Protein AF-A0AAD0U0Y4-F1 (afdb_monomer_lite)

Secondary structure (DSSP, 8-state):
--SHHHHHHHHTSSS-SSTT--GGG-SSHHHHHHHHHHHH---GGGTTS-TTTHHHHHHHHHHHHHH-S---HHHHHHTTT-SSSS-HHHHHHHHHHHHHHHHHHHHHHHHHHHH---EEEEEE--SS---HHHHHS--EEE-TTTPPPSS-TT---TT----EEEEEE-TTTS---

Organism: NCBI:txid176102

Foldseek 3Di:
DPCVVVVVVQVPDPDRPDPPADCVPPDPPLNVQLLCLLVPDDDLLLVQFDPVCSVLLSVQLNCCVRHNQDDDPVSQVVCCPRRHLEHSSLSSVQSSQQSNVVSQLVVQVCCCVVVVFQKWKFWDDDDDDFDPVLVPDDGGTGHSVGDDRPVDNPGNPNSGRPTDIDMDTPVVPPPDD

Structure (mmCIF, N/CA/C/O backbone):
data_AF-A0AAD0U0Y4-F1
#
_entry.id   AF-A0AAD0U0Y4-F1
#
loop_
_atom_site.group_PDB
_atom_site.id
_atom_site.type_symbol
_atom_site.label_atom_id
_atom_site.label_alt_id
_atom_site.label_comp_id
_atom_site.label_asym_id
_atom_site.label_entity_id
_atom_site.label_seq_id
_atom_site.pdbx_PDB_ins_code
_atom_site.Cartn_x
_atom_site.Cartn_y
_atom_site.Cartn_z
_atom_site.occupancy
_atom_site.B_iso_or_equiv
_atom_site.auth_seq_id
_atom_site.auth_comp_id
_atom_site.auth_asym_id
_atom_site.auth_atom_id
_atom_site.pdbx_PDB_model_num
ATOM 1 N N . MET A 1 1 ? 16.697 16.319 10.346 1.00 37.41 1 MET A N 1
ATOM 2 C CA . MET A 1 1 ? 17.474 17.231 9.471 1.00 37.41 1 MET A CA 1
ATOM 3 C C . MET A 1 1 ? 17.660 16.640 8.059 1.00 37.41 1 MET A C 1
ATOM 5 O O . MET A 1 1 ? 18.767 16.617 7.547 1.00 37.41 1 MET A O 1
ATOM 9 N N . CYS A 1 2 ? 16.591 16.180 7.390 1.00 45.91 2 CYS A N 1
ATOM 10 C CA . CYS A 1 2 ? 16.694 15.557 6.052 1.00 45.91 2 CYS A CA 1
ATOM 11 C C . CYS A 1 2 ? 15.994 16.346 4.926 1.00 45.91 2 CYS A C 1
ATOM 13 O O . CYS A 1 2 ? 16.050 15.933 3.775 1.00 45.91 2 CYS A O 1
ATOM 15 N N . PHE A 1 3 ? 15.370 17.493 5.227 1.00 46.34 3 PHE A N 1
ATOM 16 C CA . PHE A 1 3 ? 14.538 18.244 4.268 1.00 46.34 3 PHE A CA 1
ATOM 17 C C . PHE A 1 3 ? 15.162 19.550 3.752 1.00 46.34 3 PHE A C 1
ATOM 19 O O . PHE A 1 3 ? 14.683 20.134 2.782 1.00 46.34 3 PHE A O 1
ATOM 26 N N . GLU A 1 4 ? 16.250 20.017 4.360 1.00 50.88 4 GLU A N 1
ATOM 27 C CA . GLU A 1 4 ? 16.886 21.287 3.992 1.00 50.88 4 GLU A CA 1
ATOM 28 C C . GLU A 1 4 ? 17.565 21.278 2.606 1.00 50.88 4 GLU A C 1
ATOM 30 O O . GLU A 1 4 ? 17.420 22.263 1.872 1.00 50.88 4 GLU A O 1
ATOM 35 N N . PRO A 1 5 ? 18.213 20.175 2.170 1.00 58.41 5 PRO A N 1
ATOM 36 C CA . PRO A 1 5 ? 18.753 20.076 0.813 1.00 58.41 5 PRO A CA 1
ATOM 37 C C . PRO A 1 5 ? 17.655 20.090 -0.258 1.00 58.41 5 PRO A C 1
ATOM 39 O O . PRO A 1 5 ? 17.803 20.745 -1.288 1.00 58.41 5 PRO A O 1
ATOM 42 N N . VAL A 1 6 ? 16.526 19.425 0.013 1.00 58.88 6 VAL A N 1
ATOM 43 C CA . VAL A 1 6 ? 15.374 19.355 -0.902 1.00 58.88 6 VAL A CA 1
ATOM 44 C C . VAL A 1 6 ? 14.753 20.737 -1.082 1.00 58.88 6 VAL A C 1
ATOM 46 O O . VAL A 1 6 ? 14.529 21.170 -2.210 1.00 58.88 6 VAL A O 1
ATOM 49 N N . ARG A 1 7 ? 14.568 21.478 0.016 1.00 57.28 7 ARG A N 1
ATOM 50 C CA . ARG A 1 7 ? 14.019 22.838 -0.015 1.00 57.28 7 ARG A CA 1
ATOM 51 C C . ARG A 1 7 ? 14.911 23.809 -0.791 1.00 57.28 7 ARG A C 1
ATOM 53 O O . ARG A 1 7 ? 14.406 24.580 -1.601 1.00 57.28 7 ARG A O 1
ATOM 60 N N . LYS A 1 8 ? 16.235 23.764 -0.585 1.00 69.31 8 LYS A N 1
ATOM 61 C CA . LYS A 1 8 ? 17.185 24.597 -1.348 1.00 69.31 8 LYS A CA 1
ATOM 62 C C . LYS A 1 8 ? 17.169 24.267 -2.839 1.00 69.31 8 LYS A C 1
ATOM 64 O O . LYS A 1 8 ? 17.171 25.184 -3.653 1.00 69.31 8 LYS A O 1
ATOM 69 N N . TYR A 1 9 ? 17.113 22.984 -3.190 1.00 66.31 9 TYR A N 1
ATOM 70 C CA . TYR A 1 9 ? 17.006 22.550 -4.581 1.00 66.31 9 TYR A CA 1
ATOM 71 C C . TYR A 1 9 ? 15.698 23.031 -5.229 1.00 66.31 9 TYR A C 1
ATOM 73 O O . TYR A 1 9 ? 15.738 23.621 -6.305 1.00 66.31 9 TYR A O 1
ATOM 81 N N . GLN A 1 10 ? 14.555 22.889 -4.552 1.00 60.03 10 GLN A N 1
ATOM 82 C CA . GLN A 1 10 ? 13.254 23.350 -5.058 1.00 60.03 10 GLN A CA 1
ATOM 83 C C . GLN A 1 10 ? 13.200 24.864 -5.296 1.00 60.03 10 GLN A C 1
ATOM 85 O O . GLN A 1 10 ? 12.662 25.298 -6.310 1.00 60.03 10 GLN A O 1
ATOM 90 N N . LEU A 1 11 ? 13.791 25.663 -4.402 1.00 64.19 11 LEU A N 1
ATOM 91 C CA . LEU A 1 11 ? 13.871 27.122 -4.553 1.00 64.19 11 LEU A CA 1
ATOM 92 C C . LEU A 1 11 ? 14.828 27.570 -5.669 1.00 64.19 11 LEU A C 1
ATOM 94 O O . LEU A 1 11 ? 14.753 28.714 -6.105 1.00 64.19 11 LEU A O 1
ATOM 98 N N . SER A 1 12 ? 15.733 26.693 -6.116 1.00 70.19 12 SER A N 1
ATOM 99 C CA . SER A 1 12 ? 16.684 26.986 -7.196 1.00 70.19 12 SER A CA 1
ATOM 100 C C . SER A 1 12 ? 16.129 26.725 -8.600 1.00 70.19 12 SER A C 1
ATOM 102 O O . SER A 1 12 ? 16.772 27.084 -9.587 1.00 70.19 12 SER A O 1
ATOM 104 N N . LEU A 1 13 ? 14.955 26.095 -8.711 1.00 57.28 13 LEU A N 1
ATOM 105 C CA . LEU A 1 13 ? 14.351 25.802 -10.004 1.00 57.28 13 LEU A CA 1
ATOM 106 C C . LEU A 1 13 ? 13.724 27.078 -10.603 1.00 57.28 13 LEU A C 1
ATOM 108 O O . LEU A 1 13 ? 13.005 27.791 -9.904 1.00 57.28 13 LEU A O 1
ATOM 112 N N . PRO A 1 14 ? 13.938 27.363 -11.904 1.00 49.44 14 PRO A N 1
ATOM 113 C CA . PRO A 1 14 ? 13.384 28.546 -12.577 1.00 49.44 14 PRO A CA 1
ATOM 114 C C . PRO A 1 14 ? 11.848 28.541 -12.656 1.00 49.44 14 PRO A C 1
ATOM 116 O O . PRO A 1 14 ? 11.237 29.577 -12.903 1.00 49.44 14 PRO A O 1
ATOM 119 N N . PHE A 1 15 ? 11.228 27.386 -12.407 1.00 49.69 15 PHE A N 1
ATOM 120 C CA . PHE A 1 15 ? 9.801 27.231 -12.160 1.00 49.69 15 PHE A CA 1
ATOM 121 C C . PHE A 1 15 ? 9.620 26.383 -10.896 1.00 49.69 15 PHE A C 1
ATOM 123 O O . PHE A 1 15 ? 10.381 25.426 -10.716 1.00 49.69 15 PHE A O 1
ATOM 130 N N . PRO A 1 16 ? 8.623 26.668 -10.039 1.00 53.12 16 PRO A N 1
ATOM 131 C CA . PRO A 1 16 ? 8.306 25.779 -8.931 1.00 53.12 16 PRO A CA 1
ATOM 132 C C . PRO A 1 16 ? 8.011 24.380 -9.481 1.00 53.12 16 PRO A C 1
ATOM 134 O O . PRO A 1 16 ? 7.290 24.222 -10.468 1.00 53.12 16 PRO A O 1
ATOM 137 N N . SER A 1 17 ? 8.600 23.351 -8.870 1.00 48.59 17 SER A N 1
ATOM 138 C CA . SER 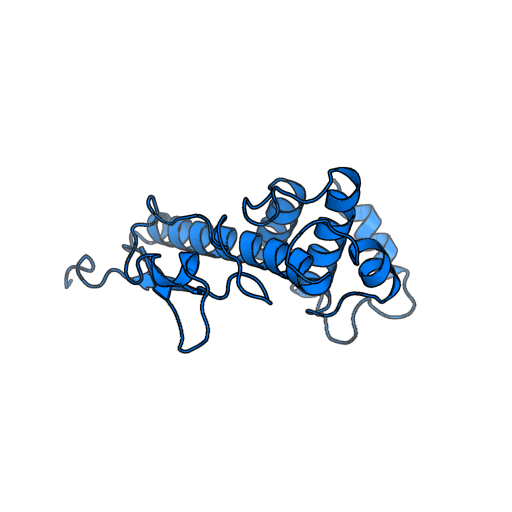A 1 17 ? 8.334 21.965 -9.251 1.00 48.59 17 SER A CA 1
ATOM 139 C C . SER A 1 17 ? 6.832 21.693 -9.154 1.00 48.59 17 SER A C 1
ATOM 141 O O . SER A 1 17 ? 6.274 21.823 -8.081 1.00 48.59 17 SER A O 1
ATOM 143 N N . GLY A 1 18 ? 6.165 21.316 -10.241 1.00 53.19 18 GLY A N 1
ATOM 144 C CA . GLY A 1 18 ? 4.717 21.088 -10.241 1.00 53.19 18 GLY A CA 1
ATOM 145 C C . GLY A 1 18 ? 3.919 22.329 -10.636 1.00 53.19 18 GLY A C 1
ATOM 146 O O . GLY A 1 18 ? 3.477 23.108 -9.795 1.00 53.19 18 GLY A O 1
ATOM 147 N N . LEU A 1 19 ? 3.638 22.453 -11.934 1.00 43.94 19 LEU A N 1
ATOM 148 C CA . LEU A 1 19 ? 2.428 23.143 -12.378 1.00 43.94 19 LEU A CA 1
ATOM 149 C C . LEU A 1 19 ? 1.235 22.486 -11.658 1.00 43.94 19 LEU A C 1
ATOM 151 O O . LEU A 1 19 ? 0.876 21.355 -11.976 1.00 43.94 19 LEU A O 1
ATOM 155 N N . GLY A 1 20 ? 0.672 23.172 -10.659 1.00 50.19 20 GLY A N 1
ATOM 156 C CA . GLY A 1 20 ? -0.510 22.723 -9.913 1.00 50.19 20 GLY A CA 1
ATOM 157 C C . GLY A 1 20 ? -0.271 22.074 -8.543 1.00 50.19 20 GLY A C 1
ATOM 158 O O . GLY A 1 20 ? -1.240 21.591 -7.965 1.00 50.19 20 GLY A O 1
ATOM 159 N N . VAL A 1 21 ? 0.956 22.067 -8.000 1.00 49.59 21 VAL A N 1
ATOM 160 C CA . VAL A 1 21 ? 1.209 21.603 -6.618 1.00 49.59 21 VAL A CA 1
ATOM 161 C C . VAL A 1 21 ? 1.492 22.799 -5.716 1.00 49.59 21 VAL A C 1
ATOM 163 O O . VAL A 1 21 ? 2.526 23.457 -5.835 1.00 49.59 21 VAL A O 1
ATOM 166 N N . ASP A 1 22 ? 0.566 23.077 -4.803 1.00 57.41 22 ASP A N 1
ATOM 167 C CA . ASP A 1 22 ? 0.760 24.075 -3.759 1.00 57.41 22 ASP A CA 1
ATOM 168 C C . ASP A 1 22 ? 1.641 23.510 -2.635 1.00 57.41 22 ASP A C 1
ATOM 170 O O . ASP A 1 22 ? 1.173 22.850 -1.706 1.00 57.41 22 ASP A O 1
ATOM 174 N N . TRP A 1 23 ? 2.945 23.778 -2.720 1.00 60.25 23 TRP A N 1
ATOM 175 C CA . TRP A 1 23 ? 3.914 23.362 -1.704 1.00 60.25 23 TRP A CA 1
ATOM 176 C C . TRP A 1 23 ? 3.720 24.037 -0.350 1.00 60.25 23 TRP A C 1
ATOM 178 O O . TRP A 1 23 ? 4.282 23.556 0.630 1.00 60.25 23 TRP A O 1
ATOM 188 N N . SER A 1 24 ? 2.952 25.129 -0.262 1.00 61.22 24 SER A N 1
ATOM 189 C CA . SER A 1 24 ? 2.713 25.802 1.019 1.00 61.22 24 SER A CA 1
ATOM 190 C C . SER A 1 24 ? 1.880 24.948 1.980 1.00 61.22 24 SER A C 1
ATOM 192 O O . SER A 1 24 ? 2.037 25.067 3.192 1.00 61.22 24 SER A O 1
ATOM 194 N N . ASN A 1 25 ? 1.083 24.026 1.433 1.00 56.59 25 ASN A N 1
ATOM 195 C CA . ASN A 1 25 ? 0.270 23.058 2.166 1.00 56.59 25 ASN A CA 1
ATOM 196 C C . ASN A 1 25 ? 0.871 21.639 2.164 1.00 56.59 25 ASN A C 1
ATOM 198 O O . ASN A 1 25 ? 0.263 20.706 2.689 1.00 56.59 25 ASN A O 1
ATOM 202 N N . PHE A 1 26 ? 2.055 21.454 1.571 1.00 64.94 26 PHE A N 1
ATOM 203 C CA . PHE A 1 26 ? 2.719 20.156 1.480 1.00 64.94 26 PHE A CA 1
ATOM 204 C C . PHE A 1 26 ? 3.698 19.946 2.644 1.00 64.94 26 PHE A C 1
ATOM 206 O O . PHE A 1 26 ? 4.456 20.845 3.003 1.00 64.94 26 PHE A O 1
ATOM 213 N N . GLY A 1 27 ? 3.723 18.735 3.210 1.00 68.25 27 GLY A N 1
ATOM 214 C CA . GLY A 1 27 ? 4.553 18.403 4.378 1.00 68.25 27 GLY A CA 1
ATOM 215 C C . GLY A 1 27 ? 3.795 18.390 5.708 1.00 68.25 27 GLY A C 1
ATOM 216 O O . GLY A 1 27 ? 4.420 18.443 6.766 1.00 68.25 27 GLY A O 1
ATOM 217 N N . GLY A 1 28 ? 2.463 18.302 5.664 1.00 81.25 28 GLY A N 1
ATOM 218 C CA . GLY A 1 28 ? 1.653 18.022 6.842 1.00 81.25 28 GLY A CA 1
ATOM 219 C C . GLY A 1 28 ? 1.869 16.597 7.380 1.00 81.25 28 GLY A C 1
ATOM 220 O O . GLY A 1 28 ? 2.539 15.770 6.747 1.00 81.25 28 GLY A O 1
ATOM 221 N N . PRO A 1 29 ? 1.280 16.271 8.547 1.00 86.25 29 PRO A N 1
ATOM 222 C CA . PRO A 1 29 ? 1.406 14.949 9.169 1.00 86.25 29 PRO A CA 1
ATOM 223 C C . PRO A 1 29 ? 1.022 13.799 8.232 1.00 86.25 29 PRO A C 1
ATOM 225 O O . PRO A 1 29 ? 1.664 12.750 8.237 1.00 86.25 29 PRO A O 1
ATOM 228 N N . ARG A 1 30 ? 0.019 14.019 7.375 1.00 89.56 30 ARG A N 1
ATOM 229 C CA . ARG A 1 30 ? -0.439 13.051 6.379 1.00 89.56 30 ARG A CA 1
ATOM 230 C C . ARG A 1 30 ? 0.626 12.742 5.332 1.00 89.56 30 ARG A C 1
ATOM 232 O O . ARG A 1 30 ? 0.905 11.575 5.065 1.00 89.56 30 ARG A O 1
ATOM 239 N N . GLU A 1 31 ? 1.205 13.766 4.718 1.00 89.94 31 GLU A N 1
ATOM 240 C CA . GLU A 1 31 ? 2.195 13.609 3.651 1.00 89.94 31 GLU A CA 1
ATOM 241 C C . GLU A 1 31 ? 3.455 12.932 4.188 1.00 89.94 31 GLU A C 1
ATOM 243 O O . GLU A 1 31 ? 3.968 12.006 3.558 1.00 89.94 31 GLU A O 1
ATOM 248 N N . ILE A 1 32 ? 3.907 13.345 5.378 1.00 89.75 32 ILE A N 1
ATOM 249 C CA . ILE A 1 32 ? 5.046 12.733 6.071 1.00 89.75 32 ILE A CA 1
ATOM 250 C C . ILE A 1 32 ? 4.762 11.255 6.348 1.00 89.75 32 ILE A C 1
ATOM 252 O O . ILE A 1 32 ? 5.593 10.406 6.029 1.00 89.75 32 ILE A O 1
ATOM 256 N N . PHE A 1 33 ? 3.580 10.930 6.880 1.00 94.81 33 PHE A N 1
ATOM 257 C CA . PHE A 1 33 ? 3.198 9.547 7.159 1.00 94.81 33 PHE A CA 1
ATOM 258 C C . PHE A 1 33 ? 3.201 8.687 5.891 1.00 94.81 33 PHE A C 1
ATOM 260 O O . PHE A 1 33 ? 3.749 7.583 5.893 1.00 94.81 33 PHE A O 1
ATOM 267 N N . ILE A 1 34 ? 2.594 9.176 4.806 1.00 96.00 34 ILE A N 1
ATOM 268 C CA . ILE A 1 34 ? 2.483 8.429 3.547 1.00 96.00 34 ILE A CA 1
ATOM 269 C C . ILE A 1 34 ? 3.867 8.194 2.942 1.00 96.00 34 ILE A C 1
ATOM 271 O O . ILE A 1 34 ? 4.170 7.066 2.560 1.00 96.00 34 ILE A O 1
ATOM 275 N N . ILE A 1 35 ? 4.722 9.219 2.878 1.00 94.56 35 ILE A N 1
ATOM 276 C CA . ILE A 1 35 ? 6.077 9.079 2.328 1.00 94.56 35 ILE A CA 1
ATOM 277 C C . ILE A 1 35 ? 6.905 8.111 3.176 1.00 94.56 35 ILE A C 1
ATOM 279 O O . ILE A 1 35 ? 7.529 7.214 2.613 1.00 94.56 35 ILE A O 1
ATOM 283 N N . ASN A 1 36 ? 6.867 8.230 4.505 1.00 95.50 36 ASN A N 1
ATOM 284 C CA . ASN A 1 36 ? 7.585 7.308 5.387 1.00 95.50 36 ASN A CA 1
ATOM 285 C C . ASN A 1 36 ? 7.070 5.873 5.227 1.00 95.50 36 ASN A C 1
ATOM 287 O O . ASN A 1 36 ? 7.867 4.961 5.061 1.00 95.50 36 ASN A O 1
ATOM 291 N N . SER A 1 37 ? 5.751 5.675 5.129 1.00 97.69 37 SER A N 1
ATOM 292 C CA . SER A 1 37 ? 5.178 4.349 4.853 1.00 97.69 37 SER A CA 1
ATOM 293 C C . SER A 1 37 ? 5.663 3.773 3.515 1.00 97.69 37 SER A C 1
ATOM 295 O O . SER A 1 37 ? 5.870 2.570 3.395 1.00 97.69 37 SER A O 1
ATOM 297 N N . ILE A 1 38 ? 5.878 4.607 2.490 1.00 97.94 38 ILE A N 1
ATOM 298 C CA . ILE A 1 38 ? 6.454 4.145 1.216 1.00 97.94 38 ILE A CA 1
ATOM 299 C C . ILE A 1 38 ? 7.932 3.746 1.380 1.00 97.94 38 ILE A C 1
ATOM 301 O O . ILE A 1 38 ? 8.406 2.796 0.752 1.00 97.94 38 ILE A O 1
ATOM 305 N N . LEU A 1 39 ? 8.690 4.474 2.194 1.00 96.19 39 LEU A N 1
ATOM 306 C CA . LEU A 1 39 ? 10.119 4.230 2.378 1.00 96.19 39 LEU A CA 1
ATOM 307 C C . LEU A 1 39 ? 10.396 3.021 3.281 1.00 96.19 39 LEU A C 1
ATOM 309 O O . LEU A 1 39 ? 11.272 2.217 2.951 1.00 96.19 39 LEU A O 1
ATOM 313 N N . ASP A 1 40 ? 9.623 2.866 4.352 1.00 96.50 40 ASP A N 1
ATOM 314 C CA . ASP A 1 40 ? 9.921 1.946 5.450 1.00 96.50 40 ASP A CA 1
ATOM 315 C C . ASP A 1 40 ? 9.251 0.577 5.280 1.00 96.50 40 ASP A C 1
ATOM 317 O O . ASP A 1 40 ? 9.834 -0.452 5.624 1.00 96.50 40 ASP A O 1
ATOM 321 N N . ASP A 1 41 ? 8.053 0.535 4.697 1.00 97.50 41 ASP A N 1
ATOM 322 C CA . ASP A 1 41 ? 7.276 -0.694 4.568 1.00 97.50 41 ASP A CA 1
ATOM 323 C C . ASP A 1 41 ? 7.372 -1.315 3.164 1.00 97.50 41 ASP A C 1
ATOM 325 O O . ASP A 1 41 ? 7.978 -0.771 2.229 1.00 97.50 41 ASP A O 1
ATOM 329 N N . TRP A 1 42 ? 6.767 -2.497 3.013 1.00 97.81 42 TRP A N 1
ATOM 330 C CA . TRP A 1 42 ? 6.612 -3.180 1.733 1.00 97.81 42 TRP A CA 1
ATOM 331 C C . TRP A 1 42 ? 5.331 -4.035 1.714 1.00 97.81 42 TRP A C 1
ATOM 333 O O . TRP A 1 42 ? 5.237 -4.964 2.516 1.00 97.81 42 TRP A O 1
ATOM 343 N N . PRO A 1 43 ? 4.358 -3.770 0.820 1.00 97.56 43 PRO A 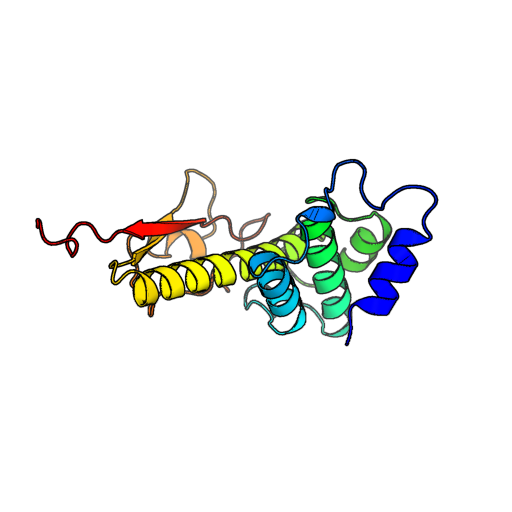N 1
ATOM 344 C CA . PRO A 1 43 ? 3.100 -4.509 0.787 1.00 97.56 43 PRO A CA 1
ATOM 345 C C . PRO A 1 43 ? 3.283 -5.926 0.241 1.00 97.56 43 PRO A C 1
ATOM 347 O 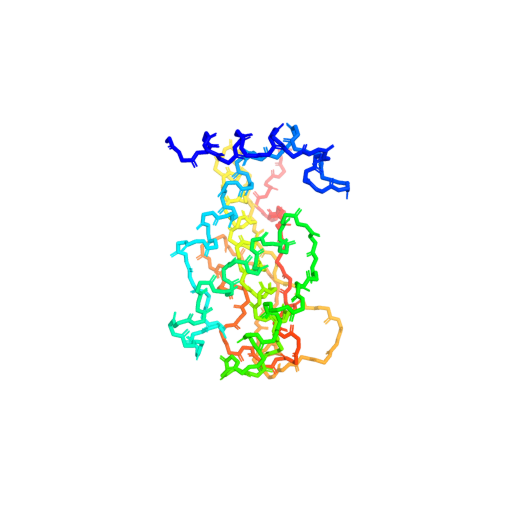O . PRO A 1 43 ? 4.054 -6.167 -0.696 1.00 97.56 43 PRO A O 1
ATOM 350 N N . LEU A 1 44 ? 2.501 -6.862 0.770 1.00 97.56 44 LEU A N 1
ATOM 351 C CA . LEU A 1 44 ? 2.582 -8.285 0.451 1.00 97.56 44 LEU A CA 1
ATOM 352 C C . LEU A 1 44 ? 2.240 -8.586 -1.012 1.00 97.56 44 LEU A C 1
ATOM 354 O O . LEU A 1 44 ? 2.837 -9.488 -1.599 1.00 97.56 44 LEU A O 1
ATOM 358 N N . ILE A 1 45 ? 1.351 -7.802 -1.636 1.00 97.12 45 ILE A N 1
ATOM 359 C CA . ILE A 1 45 ? 1.029 -7.937 -3.072 1.00 97.12 45 ILE A CA 1
ATOM 360 C C . ILE A 1 45 ? 2.262 -7.725 -3.970 1.00 97.12 45 ILE A C 1
ATOM 362 O O . ILE A 1 45 ? 2.306 -8.227 -5.090 1.00 97.12 45 ILE A O 1
ATOM 366 N N . LEU A 1 46 ? 3.273 -6.995 -3.484 1.00 97.44 46 LEU A N 1
ATOM 367 C CA . LEU A 1 46 ? 4.518 -6.713 -4.203 1.00 97.44 46 LEU A CA 1
ATOM 368 C C . LEU A 1 46 ? 5.686 -7.580 -3.710 1.00 97.44 46 LEU A C 1
ATOM 370 O O . LEU A 1 46 ? 6.843 -7.275 -4.001 1.00 97.44 46 LEU A O 1
ATOM 374 N N . SER A 1 47 ? 5.426 -8.637 -2.937 1.00 96.25 47 SER A N 1
ATOM 375 C CA . SER A 1 47 ? 6.467 -9.507 -2.360 1.00 96.25 47 SER A CA 1
ATOM 376 C C . SER A 1 47 ? 7.367 -10.172 -3.409 1.00 96.25 47 SER A C 1
ATOM 378 O O . SER A 1 47 ? 8.545 -10.390 -3.137 1.00 96.25 47 SER A O 1
ATOM 380 N N . GLU A 1 48 ? 6.837 -10.421 -4.609 1.00 94.94 48 GLU A N 1
ATOM 381 C CA . GLU A 1 48 ? 7.537 -11.048 -5.740 1.00 94.94 48 GLU A CA 1
ATOM 382 C C . GLU A 1 48 ? 8.488 -10.089 -6.492 1.00 94.94 48 GLU A C 1
ATOM 384 O O . GLU A 1 48 ? 9.279 -10.535 -7.323 1.00 94.94 48 GLU A O 1
ATOM 389 N N . ILE A 1 49 ? 8.445 -8.777 -6.215 1.00 96.62 49 ILE A N 1
ATOM 390 C CA . ILE A 1 49 ? 9.332 -7.803 -6.871 1.00 96.62 49 ILE A CA 1
ATOM 391 C C . ILE A 1 49 ? 10.775 -7.993 -6.406 1.00 96.62 49 ILE A C 1
ATOM 393 O O . ILE A 1 49 ? 11.074 -7.996 -5.205 1.00 96.62 49 ILE A O 1
ATOM 397 N N . GLN A 1 50 ? 11.675 -8.058 -7.386 1.00 95.19 50 GLN A N 1
ATOM 398 C CA . GLN A 1 50 ? 13.103 -8.229 -7.155 1.00 95.19 50 GLN A CA 1
ATOM 399 C C . GLN A 1 50 ? 13.697 -7.079 -6.316 1.00 95.19 50 GLN A C 1
ATOM 401 O O . GLN A 1 50 ? 13.298 -5.920 -6.483 1.00 95.19 50 GLN A O 1
ATOM 406 N N . PRO A 1 51 ? 14.644 -7.362 -5.397 1.00 95.19 51 PRO A N 1
ATOM 407 C CA . PRO A 1 51 ? 15.192 -6.361 -4.479 1.00 95.19 51 PRO A CA 1
ATOM 408 C C . PRO A 1 51 ? 15.766 -5.104 -5.150 1.00 95.19 51 PRO A C 1
ATOM 410 O O . PRO A 1 51 ? 15.613 -4.007 -4.616 1.00 95.19 51 PRO A O 1
ATOM 413 N N . ASP A 1 52 ? 16.387 -5.251 -6.318 1.00 95.56 52 ASP A N 1
ATOM 414 C CA . ASP A 1 52 ? 16.976 -4.176 -7.125 1.00 95.56 52 ASP A CA 1
ATOM 415 C C . ASP A 1 52 ? 15.927 -3.226 -7.727 1.00 95.56 52 ASP A C 1
ATOM 417 O O . ASP A 1 52 ? 16.205 -2.045 -7.942 1.00 95.56 52 ASP A O 1
ATOM 421 N N . LEU A 1 53 ? 14.699 -3.707 -7.932 1.00 97.19 53 LEU A N 1
ATOM 422 C CA . LEU A 1 53 ? 13.584 -2.910 -8.442 1.00 97.19 53 LEU A CA 1
ATOM 423 C C . LEU A 1 53 ? 12.795 -2.200 -7.334 1.00 97.19 53 LEU A C 1
ATOM 425 O O . LEU A 1 53 ? 12.094 -1.225 -7.618 1.00 97.19 53 LEU A O 1
ATOM 429 N N . LYS A 1 54 ? 12.916 -2.620 -6.066 1.00 97.50 54 LYS A N 1
ATOM 430 C CA . LYS A 1 54 ? 12.179 -2.000 -4.947 1.00 97.50 54 LYS A CA 1
ATOM 431 C C . LYS A 1 54 ? 12.409 -0.487 -4.820 1.00 97.50 54 LYS A C 1
ATOM 433 O O . LYS A 1 54 ? 11.420 0.232 -4.656 1.00 97.50 54 LYS A O 1
ATOM 438 N N . PRO A 1 55 ? 13.645 0.044 -4.938 1.00 97.38 55 PRO A N 1
ATOM 439 C CA . PRO A 1 55 ? 13.870 1.490 -4.912 1.00 97.38 55 PRO A CA 1
ATOM 440 C C . PRO A 1 55 ? 13.133 2.233 -6.034 1.00 97.38 55 PRO A C 1
ATOM 442 O O . PRO A 1 55 ? 12.599 3.314 -5.800 1.00 97.38 55 PRO A O 1
ATOM 445 N N . LEU A 1 56 ? 13.044 1.637 -7.228 1.00 96.75 56 LEU A N 1
ATOM 446 C CA . LEU A 1 56 ? 12.348 2.225 -8.375 1.00 96.75 56 LEU A CA 1
ATOM 447 C C . LEU A 1 56 ? 10.831 2.263 -8.163 1.00 96.75 56 LEU A C 1
ATOM 449 O O . LEU A 1 56 ? 10.189 3.258 -8.493 1.00 96.75 56 LEU A O 1
ATOM 453 N N . VAL A 1 57 ? 10.258 1.219 -7.560 1.00 97.88 57 VAL A N 1
ATOM 454 C CA . VAL A 1 57 ? 8.834 1.197 -7.186 1.00 97.88 57 VAL A CA 1
ATOM 455 C C . VAL A 1 57 ? 8.530 2.268 -6.139 1.00 97.88 57 VAL A C 1
ATOM 457 O O . VAL A 1 57 ? 7.551 2.999 -6.280 1.00 97.88 57 VAL A O 1
ATOM 460 N N . ARG A 1 58 ? 9.385 2.413 -5.116 1.00 97.75 58 ARG A N 1
ATOM 461 C CA . ARG A 1 58 ? 9.249 3.474 -4.102 1.00 97.75 58 ARG A CA 1
ATOM 462 C C . ARG A 1 58 ? 9.324 4.860 -4.724 1.00 97.75 58 ARG A C 1
ATOM 464 O O . ARG A 1 58 ? 8.463 5.693 -4.456 1.00 97.75 58 ARG A O 1
ATOM 471 N N . GLN A 1 59 ? 10.311 5.082 -5.591 1.00 94.88 59 GLN A N 1
ATOM 472 C CA . GLN A 1 59 ? 10.441 6.323 -6.344 1.00 94.88 59 GLN A CA 1
ATOM 473 C C . GLN A 1 59 ? 9.165 6.602 -7.142 1.00 94.88 59 GLN A C 1
ATOM 475 O O . GLN A 1 59 ? 8.600 7.682 -7.016 1.00 94.88 59 GLN A O 1
ATOM 480 N N . GLY A 1 60 ? 8.668 5.625 -7.903 1.00 95.06 60 GLY A N 1
ATOM 481 C CA . GLY A 1 60 ? 7.446 5.773 -8.689 1.00 95.06 60 GLY A CA 1
ATOM 482 C C . GLY A 1 60 ? 6.212 6.066 -7.838 1.00 95.06 60 GLY A C 1
ATOM 483 O O . GLY A 1 60 ? 5.423 6.931 -8.200 1.00 95.06 60 GLY A O 1
ATOM 484 N N . ALA A 1 61 ? 6.063 5.417 -6.684 1.00 96.94 61 ALA A N 1
ATOM 485 C CA . ALA A 1 61 ? 4.963 5.665 -5.753 1.00 96.94 61 ALA A CA 1
ATOM 486 C C . ALA A 1 61 ? 5.011 7.078 -5.147 1.00 96.94 61 ALA A C 1
ATOM 488 O O . ALA A 1 61 ? 3.980 7.747 -5.068 1.00 96.94 61 ALA A O 1
ATOM 489 N N . ILE A 1 62 ? 6.204 7.562 -4.778 1.00 92.88 62 ILE A N 1
ATOM 490 C CA . ILE A 1 62 ? 6.408 8.941 -4.312 1.00 92.88 62 ILE A CA 1
ATOM 491 C C . ILE A 1 62 ? 6.105 9.926 -5.443 1.00 92.88 62 ILE A C 1
ATOM 493 O O . ILE A 1 62 ? 5.349 10.870 -5.231 1.00 92.88 62 ILE A O 1
ATOM 497 N N . CYS A 1 63 ? 6.608 9.686 -6.658 1.00 89.19 63 CYS A N 1
ATOM 498 C CA . CYS A 1 63 ? 6.283 10.508 -7.824 1.00 89.19 63 CYS A CA 1
ATOM 499 C C . CYS A 1 63 ? 4.769 10.573 -8.051 1.00 89.19 63 CYS A C 1
ATOM 501 O O . CYS A 1 63 ? 4.229 11.654 -8.272 1.00 89.19 63 CYS A O 1
ATOM 503 N N . MET A 1 64 ? 4.077 9.434 -7.942 1.00 90.69 64 MET A N 1
ATOM 504 C CA . MET A 1 64 ? 2.626 9.373 -8.092 1.00 90.69 64 MET A CA 1
ATOM 505 C C . MET A 1 64 ? 1.882 10.164 -7.018 1.00 90.69 64 MET A C 1
ATOM 507 O O . MET A 1 64 ? 0.867 10.794 -7.312 1.00 90.69 64 MET A O 1
ATOM 511 N N . PHE A 1 65 ? 2.382 10.139 -5.782 1.00 90.69 65 PHE A N 1
ATOM 512 C CA . PHE A 1 65 ? 1.812 10.901 -4.678 1.00 90.69 65 PHE A CA 1
ATOM 513 C C . PHE A 1 65 ? 1.992 12.410 -4.859 1.00 90.69 65 PHE A C 1
ATOM 515 O O . PHE A 1 65 ? 1.060 13.168 -4.605 1.00 90.69 65 PHE A O 1
ATOM 522 N N . LEU A 1 66 ? 3.177 12.834 -5.308 1.00 83.56 66 LEU A N 1
ATOM 523 C CA . LEU A 1 66 ? 3.546 14.243 -5.442 1.00 83.56 66 LEU A CA 1
ATOM 524 C C . LEU A 1 66 ? 2.993 14.894 -6.713 1.00 83.56 66 LEU A C 1
ATOM 526 O O . LEU A 1 66 ? 2.592 16.053 -6.685 1.00 83.56 66 LEU A O 1
ATOM 530 N N . TRP A 1 67 ? 3.006 14.169 -7.833 1.00 79.88 67 TRP A N 1
ATOM 531 C CA . TRP A 1 67 ? 2.832 14.741 -9.175 1.00 79.88 67 TRP A CA 1
ATOM 532 C C . TRP A 1 67 ? 1.750 14.045 -10.012 1.00 79.88 67 TRP A C 1
ATOM 534 O O . TRP A 1 67 ? 1.569 14.368 -11.185 1.00 79.88 67 TRP A O 1
ATOM 544 N N . GLY A 1 68 ? 0.990 13.124 -9.411 1.00 81.31 68 GLY A N 1
ATOM 545 C CA . GLY A 1 68 ? -0.129 12.432 -10.050 1.00 81.31 68 GLY A CA 1
ATOM 546 C C . GLY A 1 68 ? 0.235 11.081 -10.673 1.00 81.31 68 GLY A C 1
ATOM 547 O O . GLY A 1 68 ? 1.390 10.710 -10.822 1.00 81.31 68 GLY A O 1
ATOM 548 N N . LEU A 1 69 ? -0.785 10.311 -11.057 1.00 78.38 69 LEU A N 1
ATOM 549 C CA . LEU A 1 69 ? -0.704 8.850 -11.234 1.00 78.38 69 LEU A CA 1
ATOM 550 C C . LEU A 1 69 ? 0.055 8.330 -12.474 1.00 78.38 69 LEU A C 1
ATOM 552 O O . LEU A 1 69 ? -0.047 7.144 -12.778 1.00 78.38 69 LEU A O 1
ATOM 556 N N . LYS A 1 70 ? 0.775 9.169 -13.224 1.00 80.88 70 LYS A N 1
ATOM 557 C CA . LYS A 1 70 ? 1.506 8.733 -14.426 1.00 80.88 70 LYS A CA 1
ATOM 558 C C . LYS A 1 70 ? 3.003 8.669 -14.151 1.00 80.88 70 LYS A C 1
ATOM 560 O O . LYS A 1 70 ? 3.595 9.673 -13.767 1.00 80.88 70 LYS A O 1
ATOM 565 N N . LEU A 1 71 ? 3.614 7.512 -14.408 1.00 82.31 71 LEU A N 1
ATOM 566 C CA . LEU A 1 71 ? 5.071 7.376 -14.374 1.00 82.31 71 LEU A CA 1
ATOM 567 C C . LEU A 1 71 ? 5.731 8.073 -15.566 1.00 82.31 71 LEU A C 1
ATOM 569 O O . LEU A 1 71 ? 5.157 8.156 -16.658 1.00 82.31 71 LEU A O 1
ATOM 573 N N . ASP A 1 72 ? 6.976 8.502 -15.367 1.00 86.38 72 ASP A N 1
ATOM 574 C CA . ASP A 1 72 ? 7.842 8.897 -16.467 1.00 86.38 72 ASP A CA 1
ATOM 575 C C . ASP A 1 72 ? 8.213 7.685 -17.344 1.00 86.38 72 ASP A C 1
ATOM 577 O O . ASP A 1 72 ? 8.190 6.525 -16.918 1.00 86.38 72 ASP A O 1
ATOM 581 N N . GLY A 1 73 ? 8.533 7.957 -18.611 1.00 87.25 73 GLY A N 1
ATOM 582 C CA . GLY A 1 73 ? 8.779 6.908 -19.600 1.00 87.25 73 GLY A CA 1
ATOM 583 C C . GLY A 1 73 ? 9.998 6.034 -19.292 1.00 87.25 73 GLY A C 1
ATOM 584 O O . GLY A 1 73 ? 9.979 4.845 -19.604 1.00 87.25 73 GLY A O 1
ATOM 585 N N . GLU A 1 74 ? 11.039 6.588 -18.668 1.00 91.12 74 GLU A N 1
ATOM 586 C CA . GLU A 1 74 ? 12.266 5.849 -18.358 1.00 91.12 74 GLU A CA 1
ATOM 587 C C . GLU A 1 74 ? 12.066 4.908 -17.169 1.00 91.12 74 GLU A C 1
ATOM 589 O O . GLU A 1 74 ? 12.427 3.731 -17.234 1.00 91.12 74 GLU A O 1
ATOM 594 N N . LEU A 1 75 ? 11.412 5.380 -16.111 1.00 89.75 75 LEU A N 1
ATOM 595 C CA . LEU A 1 75 ? 11.037 4.557 -14.969 1.00 89.75 75 LEU A CA 1
ATOM 596 C C . LEU A 1 75 ? 10.069 3.444 -15.379 1.00 89.75 75 LEU A C 1
ATOM 598 O O . LEU A 1 75 ? 10.258 2.292 -14.985 1.00 89.75 75 LEU A O 1
ATOM 602 N N . ARG A 1 76 ? 9.090 3.750 -16.243 1.00 92.69 76 ARG A N 1
ATOM 603 C CA . ARG A 1 76 ? 8.177 2.745 -16.807 1.00 92.69 76 ARG A CA 1
ATOM 604 C C . ARG A 1 76 ? 8.929 1.638 -17.550 1.00 92.69 76 ARG A C 1
ATOM 606 O O . ARG A 1 76 ? 8.601 0.471 -17.363 1.00 92.69 76 ARG A O 1
ATOM 613 N N . LYS A 1 77 ? 9.936 1.976 -18.367 1.00 94.94 77 LYS A N 1
ATOM 614 C CA . LYS A 1 77 ? 10.767 0.983 -19.077 1.00 94.94 77 LYS A CA 1
ATOM 615 C C . LYS A 1 77 ? 11.548 0.099 -18.108 1.00 94.94 77 LYS A C 1
ATOM 617 O O . LYS A 1 77 ? 11.557 -1.115 -18.279 1.00 94.94 77 LYS A O 1
ATOM 622 N N . LYS A 1 78 ? 12.163 0.686 -17.076 1.00 94.38 78 LYS A N 1
ATOM 623 C CA . LYS A 1 78 ? 12.921 -0.070 -16.061 1.00 94.38 78 LYS A CA 1
ATOM 624 C C . LYS A 1 78 ? 12.042 -1.051 -15.282 1.00 94.38 78 LYS A C 1
ATOM 626 O O . LYS A 1 78 ? 12.500 -2.125 -14.920 1.00 94.38 78 LYS A O 1
ATOM 631 N N . LEU A 1 79 ? 10.776 -0.699 -15.063 1.00 96.12 79 LEU A N 1
ATOM 632 C CA . LEU A 1 79 ? 9.793 -1.529 -14.364 1.00 96.12 79 LEU A CA 1
ATOM 633 C C . LEU A 1 79 ? 8.978 -2.452 -15.290 1.00 96.12 79 LEU A C 1
ATOM 635 O O . LEU A 1 79 ? 8.088 -3.154 -14.807 1.00 96.12 79 LEU A O 1
ATOM 639 N N . ALA A 1 80 ? 9.250 -2.471 -16.601 1.00 94.12 80 ALA A N 1
ATOM 640 C CA . ALA A 1 80 ? 8.500 -3.283 -17.564 1.00 94.12 80 ALA A CA 1
ATOM 641 C C . ALA A 1 80 ? 8.573 -4.785 -17.248 1.00 94.12 80 ALA A C 1
ATOM 643 O O . ALA A 1 80 ? 7.573 -5.488 -17.368 1.00 94.12 80 ALA A O 1
ATOM 644 N N . SER A 1 81 ? 9.732 -5.246 -16.775 1.00 91.75 81 SER A N 1
ATOM 645 C CA . SER A 1 81 ? 9.984 -6.637 -16.386 1.00 91.75 81 SER A CA 1
ATOM 646 C C . SER A 1 81 ? 10.082 -6.774 -14.866 1.00 91.75 81 SER A C 1
ATOM 648 O O . SER A 1 81 ? 11.071 -7.273 -14.342 1.00 91.75 81 SER A O 1
ATOM 650 N N . ASN A 1 82 ? 9.062 -6.301 -14.143 1.00 90.75 82 ASN A N 1
ATOM 651 C CA . ASN A 1 82 ? 9.058 -6.287 -12.673 1.00 90.75 82 ASN A CA 1
ATOM 652 C C . ASN A 1 82 ? 8.820 -7.657 -12.003 1.00 90.75 82 ASN A C 1
ATOM 654 O O . ASN A 1 82 ? 8.884 -7.749 -10.779 1.00 90.75 82 ASN A O 1
ATOM 658 N N . GLY A 1 83 ? 8.557 -8.708 -12.786 1.00 88.75 83 GLY A N 1
ATOM 659 C CA . GLY A 1 83 ? 8.382 -10.076 -12.288 1.00 88.75 83 GLY A CA 1
ATOM 660 C C . GLY A 1 83 ? 6.995 -10.392 -11.724 1.00 88.75 83 GLY A C 1
ATOM 661 O O . GLY A 1 83 ? 6.783 -11.509 -11.271 1.00 88.75 83 GLY A O 1
ATOM 662 N N . THR A 1 84 ? 6.046 -9.453 -11.778 1.00 93.00 84 THR A N 1
ATOM 663 C CA . THR A 1 84 ? 4.674 -9.646 -11.288 1.00 93.00 84 THR A CA 1
ATOM 664 C C . THR A 1 84 ? 3.655 -9.648 -12.430 1.00 93.00 84 THR A C 1
ATOM 666 O O . THR A 1 84 ? 3.969 -9.366 -13.585 1.00 93.00 84 THR A O 1
ATOM 669 N N . HIS A 1 85 ? 2.394 -9.927 -12.097 1.00 93.75 85 HIS A N 1
ATOM 670 C CA . HIS A 1 85 ? 1.262 -9.790 -13.018 1.00 93.75 85 HIS A CA 1
ATOM 671 C C . HIS A 1 85 ? 0.849 -8.328 -13.287 1.00 93.75 85 HIS A C 1
ATOM 673 O O . HIS A 1 85 ? -0.028 -8.086 -14.117 1.00 93.75 85 HIS A O 1
ATOM 679 N N . LEU A 1 86 ? 1.425 -7.367 -12.559 1.00 95.56 86 LEU A N 1
ATOM 680 C CA . LEU A 1 86 ? 1.060 -5.955 -12.601 1.00 95.56 86 LEU A CA 1
ATOM 681 C C . LEU A 1 86 ? 1.920 -5.191 -13.610 1.00 95.56 86 LEU A C 1
ATOM 683 O O . LEU A 1 86 ? 3.127 -5.412 -13.740 1.00 95.56 86 LEU A O 1
ATOM 687 N N . GLY A 1 87 ? 1.299 -4.224 -14.287 1.00 95.38 87 GLY A N 1
ATOM 688 C CA . GLY A 1 87 ? 2.028 -3.270 -15.112 1.00 95.38 87 GLY A CA 1
ATOM 689 C C . GLY A 1 87 ? 2.931 -2.343 -14.279 1.00 95.38 87 GLY A C 1
ATOM 690 O O . GLY A 1 87 ? 2.745 -2.221 -13.066 1.00 95.38 87 GLY A O 1
ATOM 691 N N . PRO A 1 88 ? 3.878 -1.629 -14.916 1.00 95.00 88 PRO A N 1
ATOM 692 C CA . PRO A 1 88 ? 4.766 -0.678 -14.238 1.00 95.00 88 PRO A CA 1
ATOM 693 C C . PRO A 1 88 ? 4.033 0.376 -13.399 1.00 95.00 88 PRO A C 1
ATOM 695 O O . PRO A 1 88 ? 4.390 0.639 -12.254 1.00 95.00 88 PRO A O 1
ATOM 698 N N . ASP A 1 89 ? 2.983 0.979 -13.955 1.00 95.00 89 ASP A N 1
ATOM 699 C CA . ASP A 1 89 ? 2.183 1.976 -13.244 1.00 95.00 89 ASP A CA 1
ATOM 700 C C . ASP A 1 89 ? 1.395 1.329 -12.094 1.00 95.00 89 ASP A C 1
ATOM 702 O O . ASP A 1 89 ? 1.244 1.925 -11.029 1.00 95.00 89 ASP A O 1
ATOM 706 N N . ASP A 1 90 ? 0.946 0.085 -12.266 1.00 95.94 90 ASP A N 1
ATOM 707 C CA . ASP A 1 90 ? 0.167 -0.628 -11.258 1.00 95.94 90 ASP A CA 1
ATOM 708 C C . ASP A 1 90 ? 1.003 -1.026 -10.040 1.00 95.94 90 ASP A C 1
ATOM 710 O O . ASP A 1 90 ? 0.512 -0.885 -8.922 1.00 95.94 90 ASP A O 1
ATOM 714 N N . VAL A 1 91 ? 2.264 -1.446 -10.205 1.00 97.12 91 VAL A N 1
ATOM 715 C CA . VAL A 1 91 ? 3.135 -1.762 -9.054 1.00 97.12 91 VAL A CA 1
ATOM 716 C C . VAL A 1 91 ? 3.378 -0.530 -8.178 1.00 97.12 91 VAL A C 1
ATOM 718 O O . VAL A 1 91 ? 3.220 -0.590 -6.958 1.00 97.12 91 VAL A O 1
ATOM 721 N N . CYS A 1 92 ? 3.660 0.620 -8.793 1.00 97.38 92 CYS A N 1
ATOM 722 C CA . CYS A 1 92 ? 3.832 1.890 -8.087 1.00 97.38 92 CYS A CA 1
ATOM 723 C C . CYS A 1 92 ? 2.520 2.353 -7.441 1.00 97.38 92 CYS A C 1
ATOM 725 O O . CYS A 1 92 ? 2.509 2.809 -6.296 1.00 97.38 92 CYS A O 1
ATOM 727 N N . ARG A 1 93 ? 1.392 2.175 -8.139 1.00 96.38 93 ARG A N 1
ATOM 728 C CA . ARG A 1 93 ? 0.068 2.502 -7.610 1.00 96.38 93 ARG A CA 1
ATOM 729 C C . ARG A 1 93 ? -0.311 1.620 -6.426 1.00 96.38 93 ARG A C 1
ATOM 731 O O . ARG A 1 93 ? -0.894 2.140 -5.485 1.00 96.38 93 ARG A O 1
ATOM 738 N N . MET A 1 94 ? 0.017 0.329 -6.429 1.00 97.44 94 MET A N 1
ATOM 739 C CA . MET A 1 94 ? -0.243 -0.563 -5.291 1.00 97.44 94 MET A CA 1
ATOM 740 C C . MET A 1 94 ? 0.573 -0.170 -4.061 1.00 97.44 94 MET A C 1
ATOM 742 O O . MET A 1 94 ? 0.039 -0.187 -2.955 1.00 97.44 94 MET A O 1
ATOM 746 N N . MET A 1 95 ? 1.822 0.257 -4.256 1.00 98.25 95 MET A N 1
ATOM 747 C CA . MET A 1 95 ? 2.655 0.797 -3.182 1.00 98.25 95 MET A CA 1
ATOM 748 C C . MET A 1 95 ? 2.059 2.080 -2.581 1.00 98.25 95 MET A C 1
ATOM 750 O O . MET A 1 95 ? 1.930 2.203 -1.364 1.00 98.25 95 MET A O 1
ATOM 754 N N . LEU A 1 96 ? 1.642 3.025 -3.429 1.00 97.69 96 LEU A N 1
ATOM 755 C CA . LEU A 1 96 ? 0.980 4.249 -2.974 1.00 97.69 96 LEU A CA 1
ATOM 756 C C . LEU A 1 96 ? -0.352 3.944 -2.275 1.00 97.69 96 LEU A C 1
ATOM 758 O O . LEU A 1 96 ? -0.650 4.497 -1.218 1.00 97.69 96 LEU A O 1
ATOM 762 N N . PHE A 1 97 ? -1.144 3.047 -2.855 1.00 97.00 97 PHE A N 1
ATOM 763 C CA . PHE A 1 97 ? -2.444 2.658 -2.328 1.00 97.00 97 PHE A CA 1
ATOM 764 C C . PHE A 1 97 ? -2.325 2.029 -0.937 1.00 97.00 97 PHE A C 1
ATOM 766 O O . PHE A 1 97 ? -3.072 2.393 -0.031 1.00 97.00 97 PHE A O 1
ATOM 773 N N . PHE A 1 98 ? -1.336 1.157 -0.743 1.00 98.06 98 PHE A N 1
ATOM 774 C CA . PHE A 1 98 ? -0.983 0.601 0.559 1.00 98.06 98 PHE A CA 1
ATOM 775 C C . PHE A 1 98 ? -0.702 1.695 1.599 1.00 98.06 98 PHE A C 1
ATOM 777 O O . PHE A 1 98 ? -1.345 1.732 2.649 1.00 98.06 98 PHE A O 1
ATOM 784 N N . ALA A 1 99 ? 0.203 2.630 1.293 1.00 97.94 99 ALA A N 1
ATOM 785 C CA . ALA A 1 99 ? 0.574 3.706 2.211 1.00 97.94 99 ALA A CA 1
ATOM 786 C C . ALA A 1 99 ? -0.618 4.615 2.563 1.00 97.94 99 ALA A C 1
ATOM 788 O O . ALA A 1 99 ? -0.811 4.992 3.720 1.00 97.94 99 ALA A O 1
ATOM 789 N N . GLN A 1 100 ? -1.470 4.921 1.581 1.00 96.62 100 GLN A N 1
ATOM 790 C CA . GLN A 1 100 ? -2.694 5.690 1.801 1.00 96.62 100 GLN A CA 1
ATOM 791 C C . GLN A 1 100 ? -3.687 4.958 2.709 1.00 96.62 100 GLN A C 1
ATOM 793 O O . GLN A 1 100 ? -4.307 5.593 3.561 1.00 96.62 100 GLN A O 1
ATOM 798 N N . ASN A 1 101 ? -3.838 3.641 2.563 1.00 96.94 101 ASN A N 1
ATOM 799 C CA . ASN A 1 101 ? -4.715 2.856 3.431 1.00 96.94 101 ASN A CA 1
ATOM 800 C C . ASN A 1 101 ? -4.159 2.738 4.852 1.00 96.94 101 ASN A C 1
ATOM 802 O O . ASN A 1 101 ? -4.932 2.857 5.801 1.00 96.94 101 ASN A O 1
ATOM 806 N N . LYS A 1 102 ? -2.835 2.603 5.022 1.00 96.69 102 LYS A N 1
ATOM 807 C CA . LYS A 1 102 ? -2.204 2.686 6.349 1.00 96.69 102 LYS A CA 1
ATOM 808 C C . LYS A 1 102 ? -2.518 4.012 7.032 1.00 96.69 102 LYS A C 1
ATOM 810 O O . LYS A 1 102 ? -2.908 4.003 8.196 1.00 96.69 102 LYS A O 1
ATOM 815 N N . PHE A 1 103 ? -2.411 5.127 6.305 1.00 95.94 103 PHE A N 1
ATOM 816 C CA . PHE A 1 103 ? -2.756 6.437 6.855 1.00 95.94 103 PHE A CA 1
ATOM 817 C C . PHE A 1 103 ? -4.233 6.518 7.257 1.00 95.94 103 PHE A C 1
ATOM 819 O O . PHE A 1 103 ? -4.524 6.984 8.346 1.00 95.94 103 PHE A O 1
ATOM 826 N N . ARG A 1 104 ? -5.164 6.017 6.433 1.00 95.38 104 ARG A N 1
ATOM 827 C CA . ARG A 1 104 ? -6.603 5.997 6.773 1.00 95.38 104 ARG A CA 1
ATOM 828 C C . ARG A 1 104 ? -6.883 5.247 8.076 1.00 95.38 104 ARG A C 1
ATOM 830 O O . ARG A 1 104 ? -7.663 5.712 8.893 1.00 95.38 104 ARG A O 1
ATOM 837 N N . ILE A 1 105 ? -6.245 4.093 8.271 1.00 95.81 105 ILE A N 1
ATOM 838 C CA . ILE A 1 105 ? -6.399 3.306 9.504 1.00 95.81 105 ILE A CA 1
ATOM 839 C C . ILE A 1 105 ? -5.793 4.053 10.693 1.00 95.81 105 ILE A C 1
ATOM 841 O O . ILE A 1 105 ? -6.393 4.082 11.763 1.00 95.81 105 ILE A O 1
ATOM 845 N N . PHE A 1 106 ? -4.605 4.636 10.514 1.00 95.00 106 PHE A N 1
ATOM 846 C CA . PHE A 1 106 ? -3.941 5.435 11.542 1.00 95.00 106 PHE A CA 1
ATOM 847 C C . PHE A 1 106 ? -4.801 6.633 11.964 1.00 95.00 106 PHE A C 1
ATOM 849 O O . PHE A 1 106 ? -5.080 6.786 13.144 1.00 95.00 106 PHE A O 1
ATOM 856 N N . ASP A 1 107 ? -5.287 7.414 11.003 1.00 93.38 107 ASP A N 1
ATOM 857 C CA . ASP A 1 107 ? -6.120 8.594 11.234 1.00 93.38 107 ASP A CA 1
ATOM 858 C C . ASP A 1 107 ? -7.434 8.230 11.946 1.00 93.38 107 ASP A C 1
ATOM 860 O O . ASP A 1 107 ? -7.800 8.861 12.935 1.00 93.38 107 ASP A O 1
ATOM 864 N N . ALA A 1 108 ? -8.097 7.143 11.535 1.00 93.56 108 ALA A N 1
ATOM 865 C CA . ALA A 1 108 ? -9.285 6.637 12.222 1.00 93.56 108 ALA A CA 1
ATOM 866 C C . ALA A 1 108 ? -8.997 6.202 13.672 1.00 93.56 108 ALA A C 1
ATOM 868 O O . ALA A 1 108 ? -9.824 6.439 14.554 1.00 93.56 108 ALA A O 1
ATOM 869 N N . LYS A 1 109 ? -7.831 5.596 13.942 1.00 94.25 109 LYS A N 1
ATOM 870 C CA . LYS A 1 109 ? -7.395 5.245 15.307 1.00 94.25 109 LYS A CA 1
ATOM 871 C C . LYS A 1 109 ? -7.142 6.487 16.150 1.00 94.25 109 LYS A C 1
ATOM 873 O O . LYS A 1 109 ? -7.727 6.594 17.222 1.00 94.25 109 LYS A O 1
ATOM 878 N N . SER A 1 110 ? -6.368 7.442 15.638 1.00 91.88 110 SER A N 1
ATOM 879 C CA . SER A 1 110 ? -6.092 8.703 16.330 1.00 91.88 110 SER A CA 1
ATOM 880 C C . SER A 1 110 ? -7.381 9.457 16.651 1.00 91.88 110 SER A C 1
ATOM 882 O O . SER A 1 110 ? -7.605 9.814 17.801 1.00 91.88 110 SER A O 1
ATOM 884 N N . LYS A 1 111 ? -8.302 9.597 15.688 1.00 89.69 111 LYS A N 1
ATOM 885 C CA . LYS A 1 111 ? -9.624 10.201 15.924 1.00 89.69 111 LYS A CA 1
ATOM 886 C C . LYS A 1 111 ? -10.440 9.440 16.967 1.00 89.69 111 LYS A C 1
ATOM 888 O O . LYS A 1 111 ? -11.147 10.064 17.754 1.00 89.69 111 LYS A O 1
ATOM 893 N N . SER A 1 112 ? -10.385 8.108 16.965 1.00 89.81 112 SER A N 1
ATOM 894 C CA . SER A 1 112 ? -11.113 7.294 17.941 1.00 89.81 112 SER A CA 1
ATOM 895 C C . SER A 1 112 ? -10.602 7.512 19.364 1.00 89.81 112 SER A C 1
ATOM 897 O O . SER A 1 112 ? -11.407 7.662 20.281 1.00 89.81 112 SER A O 1
ATOM 899 N N . GLU A 1 113 ? -9.283 7.585 19.530 1.00 90.62 113 GLU A N 1
ATOM 900 C CA . GLU A 1 113 ? -8.616 7.802 20.815 1.00 90.62 113 GLU A CA 1
ATOM 901 C C . GLU A 1 113 ? -8.782 9.244 21.317 1.00 90.62 113 GLU A C 1
ATOM 903 O O . GLU A 1 113 ? -9.143 9.454 22.473 1.00 90.62 113 GLU A O 1
ATOM 908 N N . GLU A 1 114 ? -8.575 10.238 20.451 1.00 90.31 114 GLU A N 1
ATOM 909 C CA . GLU A 1 114 ? -8.616 11.660 20.815 1.00 90.31 114 GLU A CA 1
ATOM 910 C C . GLU A 1 114 ? -10.038 12.174 21.057 1.00 90.31 114 GLU A C 1
ATOM 912 O O . GLU A 1 114 ? -10.261 12.992 21.949 1.00 90.31 114 GLU A O 1
ATOM 917 N N . LEU A 1 115 ? -11.009 11.708 20.266 1.00 85.88 115 LEU A N 1
ATOM 918 C CA . LEU A 1 115 ? -12.394 12.184 20.334 1.00 85.88 115 LEU A CA 1
ATOM 919 C C . LEU A 1 115 ? -13.302 11.252 21.144 1.00 85.88 115 LEU A C 1
ATOM 921 O O . LEU A 1 115 ? -14.477 11.565 21.324 1.00 85.88 115 LEU A O 1
ATOM 925 N N . GLY A 1 116 ? -12.802 10.092 21.586 1.00 85.50 116 GLY A N 1
ATOM 926 C CA . GLY A 1 116 ? -13.609 9.065 22.254 1.00 85.50 116 GLY A CA 1
ATOM 927 C C . GLY A 1 116 ? -14.724 8.493 21.370 1.00 85.50 116 GLY A C 1
ATOM 928 O O . GLY A 1 116 ? -15.710 7.958 21.875 1.00 85.50 116 GLY A O 1
ATOM 929 N N . MET A 1 117 ? -14.601 8.634 20.048 1.00 84.56 117 MET A N 1
ATOM 930 C CA . MET A 1 117 ? -15.624 8.246 19.080 1.00 84.56 117 MET A CA 1
ATOM 931 C C . MET A 1 117 ? -15.355 6.826 18.565 1.00 84.56 117 MET A C 1
ATOM 933 O O . MET A 1 117 ? -14.220 6.522 18.193 1.00 84.56 117 MET A O 1
ATOM 937 N N . PRO A 1 118 ? -16.359 5.937 18.489 1.00 89.69 118 PRO A N 1
ATOM 938 C CA . PRO A 1 118 ? -16.135 4.551 18.093 1.00 89.69 118 PRO A CA 1
ATOM 939 C C . PRO A 1 118 ? -16.006 4.443 16.567 1.00 89.69 118 PRO A C 1
ATOM 941 O O . PRO A 1 118 ? -16.984 4.187 15.871 1.00 89.69 118 PRO A O 1
ATOM 944 N N . TYR A 1 119 ? -14.810 4.656 16.020 1.00 93.12 119 TYR A N 1
ATOM 945 C CA . TYR A 1 119 ? -14.567 4.485 14.586 1.00 93.12 119 TYR A CA 1
ATOM 946 C C . TYR A 1 119 ? -14.407 3.006 14.207 1.00 93.12 119 TYR A C 1
ATOM 948 O O . TYR A 1 119 ? -13.847 2.198 14.948 1.00 93.12 119 TYR A O 1
ATOM 956 N N . ILE A 1 120 ? -14.871 2.670 13.006 1.00 94.75 120 ILE A N 1
ATOM 957 C CA . ILE A 1 120 ? -14.675 1.389 12.324 1.00 94.75 120 ILE A CA 1
ATOM 958 C C . ILE A 1 120 ? -14.173 1.638 10.902 1.00 94.75 120 ILE A C 1
ATOM 960 O O . ILE A 1 120 ? -14.353 2.723 10.341 1.00 94.75 120 ILE A O 1
ATOM 964 N N . MET A 1 121 ? -13.586 0.610 10.289 1.00 96.25 121 MET A N 1
ATOM 965 C CA . MET A 1 121 ? -13.289 0.630 8.860 1.00 96.25 121 MET A CA 1
ATOM 966 C C . MET A 1 121 ? -14.315 -0.191 8.092 1.00 96.25 121 MET A C 1
ATOM 968 O O . MET A 1 121 ? -14.614 -1.331 8.438 1.00 96.25 121 MET A O 1
ATOM 972 N N . LYS A 1 122 ? -14.809 0.371 6.997 1.00 95.50 122 LYS A N 1
ATOM 973 C CA . LYS A 1 122 ? -15.637 -0.314 6.014 1.00 95.50 122 LYS A CA 1
ATOM 974 C C . LYS A 1 122 ? -14.780 -0.735 4.842 1.00 95.50 122 LYS A C 1
ATOM 976 O O . LYS A 1 122 ? -14.187 0.103 4.159 1.00 95.50 122 LYS A O 1
ATOM 981 N N . ILE A 1 123 ? -14.754 -2.034 4.591 1.00 94.44 123 ILE A N 1
ATOM 982 C CA . ILE A 1 123 ? -14.231 -2.582 3.348 1.00 94.44 123 ILE A CA 1
ATOM 983 C C . ILE A 1 123 ? -15.367 -2.607 2.341 1.00 94.44 123 ILE A C 1
ATOM 985 O O . ILE A 1 123 ? -16.408 -3.213 2.593 1.00 94.44 123 ILE A O 1
ATOM 989 N N . LEU A 1 124 ? -15.152 -1.955 1.202 1.00 92.31 124 LEU A N 1
ATOM 990 C CA . LEU A 1 124 ? -16.115 -1.823 0.118 1.00 92.31 124 LEU A CA 1
ATOM 991 C C . LEU A 1 124 ? -15.578 -2.483 -1.149 1.00 92.31 124 LEU A C 1
ATOM 993 O O . LEU A 1 124 ? -14.399 -2.371 -1.497 1.00 92.31 124 LEU A O 1
ATOM 997 N N . ARG A 1 125 ? -16.482 -3.133 -1.877 1.00 91.12 125 ARG A N 1
ATOM 998 C CA . ARG A 1 125 ? -16.223 -3.686 -3.202 1.00 91.12 125 ARG A CA 1
ATOM 999 C C . ARG A 1 125 ? -17.279 -3.144 -4.157 1.00 91.12 125 ARG A C 1
ATOM 1001 O O . ARG A 1 125 ? -18.456 -3.438 -3.982 1.00 91.12 125 ARG A O 1
ATOM 1008 N N . PHE A 1 126 ? -16.850 -2.341 -5.126 1.00 82.44 126 PHE A N 1
ATOM 1009 C CA . PHE A 1 126 ? -17.717 -1.822 -6.188 1.00 82.44 126 PHE A CA 1
ATOM 1010 C C . PHE A 1 126 ? -18.087 -2.924 -7.184 1.00 82.44 126 PHE A C 1
ATOM 1012 O O . PHE A 1 126 ? -17.566 -4.031 -7.090 1.00 82.44 126 PHE A O 1
ATOM 1019 N N . GLU A 1 127 ? -18.972 -2.646 -8.137 1.00 80.44 127 GLU A N 1
ATOM 1020 C CA . GLU A 1 127 ? -19.231 -3.573 -9.241 1.00 80.44 127 GLU A CA 1
ATOM 1021 C C . GLU A 1 127 ? -18.026 -3.644 -10.189 1.00 80.44 127 GLU A C 1
ATOM 1023 O O . GLU A 1 127 ? -17.373 -2.637 -10.465 1.00 80.44 127 GLU A O 1
ATOM 1028 N N . GLY A 1 128 ? -17.707 -4.848 -10.672 1.00 80.56 128 GLY A N 1
ATOM 1029 C CA . GLY A 1 128 ? -16.606 -5.059 -11.607 1.00 80.56 128 GLY A CA 1
ATOM 1030 C C . GLY A 1 128 ? -16.036 -6.476 -11.610 1.00 80.56 128 GLY A C 1
ATOM 1031 O O . GLY A 1 128 ? -16.446 -7.353 -10.843 1.00 80.56 128 GLY A O 1
ATOM 1032 N N . ASP A 1 129 ? -15.045 -6.683 -12.474 1.00 86.50 129 ASP A N 1
ATOM 1033 C CA . ASP A 1 129 ? -14.353 -7.960 -12.629 1.00 86.50 129 ASP A CA 1
ATOM 1034 C C . ASP A 1 129 ? -13.240 -8.125 -11.592 1.00 86.50 129 ASP A C 1
ATOM 1036 O O . ASP A 1 129 ? -12.090 -7.722 -11.778 1.00 86.50 129 ASP A O 1
ATOM 1040 N N . PHE A 1 130 ? -13.592 -8.755 -10.473 1.00 92.31 130 PHE A N 1
ATOM 1041 C CA . PHE A 1 130 ? -12.644 -9.094 -9.413 1.00 92.31 130 PHE A CA 1
ATOM 1042 C C . PHE A 1 130 ? -12.036 -10.484 -9.600 1.00 92.31 130 PHE A C 1
ATOM 1044 O O . PHE A 1 130 ? -12.719 -11.446 -9.974 1.00 92.31 130 PHE A O 1
ATOM 1051 N N . CYS A 1 131 ? -10.761 -10.612 -9.230 1.00 94.62 131 CYS A N 1
ATOM 1052 C CA . CYS A 1 131 ? -10.113 -11.908 -9.076 1.00 94.62 131 CYS A CA 1
ATOM 1053 C C . CYS A 1 131 ? -10.744 -12.724 -7.930 1.00 94.62 131 CYS A C 1
ATOM 1055 O O . CYS A 1 131 ? -11.465 -12.199 -7.076 1.00 94.62 131 CYS A O 1
ATOM 1057 N N . SER A 1 132 ? -10.459 -14.025 -7.895 1.00 94.56 132 SER A N 1
ATOM 1058 C CA . SER A 1 132 ? -11.002 -14.953 -6.895 1.00 94.56 132 SER A CA 1
ATOM 1059 C C . SER A 1 132 ? -10.677 -14.547 -5.451 1.00 94.56 132 SER A C 1
ATOM 1061 O O . SER A 1 132 ? -11.558 -14.643 -4.597 1.00 94.56 132 SER A O 1
ATOM 1063 N N . ALA A 1 133 ? -9.470 -14.037 -5.183 1.00 94.06 133 ALA A N 1
ATOM 1064 C CA . ALA A 1 133 ? -9.077 -13.545 -3.861 1.00 94.06 133 ALA A CA 1
ATOM 1065 C C . ALA A 1 133 ? -9.958 -12.366 -3.411 1.00 94.06 133 ALA A C 1
ATOM 1067 O O . ALA A 1 133 ? -10.585 -12.420 -2.353 1.00 94.06 133 ALA A O 1
ATOM 1068 N N . CYS A 1 134 ? -10.111 -11.343 -4.258 1.00 94.38 134 CYS A N 1
ATOM 1069 C CA . CYS A 1 134 ? -10.970 -10.191 -3.972 1.00 94.38 134 CYS A CA 1
ATOM 1070 C C . CYS A 1 134 ? -12.464 -10.556 -3.868 1.00 94.38 134 CYS A C 1
ATOM 1072 O O . CYS A 1 134 ? -13.210 -9.912 -3.130 1.00 94.38 134 CYS A O 1
ATOM 1074 N N . LYS A 1 135 ? -12.925 -11.587 -4.593 1.00 93.69 135 LYS A N 1
ATOM 1075 C CA . LYS A 1 135 ? -14.312 -12.086 -4.511 1.00 93.69 135 LYS A CA 1
ATOM 1076 C C . LYS A 1 135 ? -14.612 -12.770 -3.178 1.00 93.69 135 LYS A C 1
ATOM 1078 O O . LYS A 1 135 ? -15.699 -12.581 -2.634 1.00 93.69 135 LYS A O 1
ATOM 1083 N N . LYS A 1 136 ? -13.659 -13.549 -2.664 1.00 92.75 136 LYS A N 1
ATOM 1084 C CA . LYS A 1 136 ? -13.793 -14.281 -1.397 1.00 92.75 136 LYS A CA 1
ATOM 1085 C C . LYS A 1 136 ? -13.564 -13.406 -0.168 1.00 92.75 136 LYS A C 1
ATOM 1087 O O . LYS A 1 136 ? -14.008 -13.773 0.914 1.00 92.75 136 LYS A O 1
ATOM 1092 N N . HIS A 1 137 ? -12.872 -12.279 -0.322 1.00 92.25 137 HIS A N 1
ATOM 1093 C CA . HIS A 1 137 ? -12.629 -11.376 0.792 1.00 92.25 137 HIS A CA 1
ATOM 1094 C C . HIS A 1 137 ? -13.944 -10.817 1.347 1.00 92.25 137 HIS A C 1
ATOM 1096 O O . HIS A 1 137 ? -14.833 -10.416 0.588 1.00 92.25 137 HIS A O 1
ATOM 1102 N N . ARG A 1 138 ? -14.062 -10.804 2.677 1.00 92.00 138 ARG A N 1
ATOM 1103 C CA . ARG A 1 138 ? -15.238 -10.281 3.372 1.00 92.00 138 ARG A CA 1
ATOM 1104 C C . ARG A 1 138 ? -15.341 -8.766 3.143 1.00 92.00 138 ARG A C 1
ATOM 1106 O O . ARG A 1 138 ? -14.355 -8.043 3.164 1.00 92.00 138 ARG A O 1
ATOM 1113 N N . VAL A 1 139 ? -16.563 -8.309 2.895 1.00 92.19 139 VAL A N 1
ATOM 1114 C CA . VAL A 1 139 ? -16.935 -6.895 2.732 1.00 92.19 139 VAL A CA 1
ATOM 1115 C C . VAL A 1 139 ? -17.772 -6.504 3.949 1.00 92.19 139 VAL A C 1
ATOM 1117 O O . VAL A 1 139 ? -18.477 -7.352 4.502 1.00 92.19 139 VAL A O 1
ATOM 1120 N N . GLY A 1 140 ? -17.697 -5.243 4.368 1.00 92.94 140 GLY A N 1
ATOM 1121 C CA . GLY A 1 140 ? -18.460 -4.715 5.498 1.00 92.94 140 GLY A CA 1
ATOM 1122 C C . GLY A 1 140 ? -17.571 -4.133 6.587 1.00 92.94 140 GLY A C 1
ATOM 1123 O O . GLY A 1 140 ? -16.494 -3.611 6.299 1.00 92.94 140 GLY A O 1
ATOM 1124 N N . ASP A 1 141 ? -18.055 -4.215 7.821 1.00 94.81 141 ASP A N 1
ATOM 1125 C CA . ASP A 1 141 ? -17.490 -3.494 8.957 1.00 94.81 141 ASP A CA 1
ATOM 1126 C C . ASP A 1 141 ? -16.378 -4.294 9.650 1.00 94.81 141 ASP A C 1
ATOM 1128 O O . ASP A 1 141 ? -16.515 -5.492 9.935 1.00 94.81 141 ASP A O 1
ATOM 1132 N N . TYR A 1 142 ? -15.282 -3.597 9.935 1.00 95.19 142 TYR A N 1
ATOM 1133 C CA . TYR A 1 142 ? -14.095 -4.091 10.620 1.00 95.19 142 TYR A CA 1
ATOM 1134 C C . TYR A 1 142 ? -13.774 -3.191 11.805 1.00 95.19 142 TYR A C 1
ATOM 1136 O O . TYR A 1 142 ? -13.775 -1.961 11.690 1.00 95.19 142 TYR A O 1
ATOM 1144 N N . SER A 1 143 ? -13.432 -3.807 12.936 1.00 93.06 143 SER A N 1
ATOM 1145 C CA . SER A 1 143 ? -12.787 -3.075 14.020 1.00 93.06 143 SER A CA 1
ATOM 1146 C C . SER A 1 143 ? -11.420 -2.556 13.561 1.00 93.06 143 SER A C 1
ATOM 1148 O O . SER A 1 143 ? -10.771 -3.157 12.701 1.00 93.06 143 SER A O 1
ATOM 1150 N N . LEU A 1 144 ? -10.949 -1.451 14.146 1.00 93.06 144 LEU A N 1
ATOM 1151 C CA . LEU A 1 144 ? -9.665 -0.837 13.774 1.00 93.06 144 LEU A CA 1
ATOM 1152 C C . LEU A 1 144 ? -8.454 -1.767 14.005 1.00 93.06 144 LEU A C 1
ATOM 1154 O O . LEU A 1 144 ? -7.388 -1.551 13.423 1.00 93.06 144 LEU A O 1
ATOM 1158 N N . SER A 1 145 ? -8.597 -2.792 14.849 1.00 92.00 145 SER A N 1
ATOM 1159 C CA . SER A 1 145 ? -7.579 -3.816 15.126 1.00 92.00 145 SER A CA 1
ATOM 1160 C C . SER A 1 145 ? -7.602 -5.000 14.159 1.00 92.00 145 SER A C 1
ATOM 1162 O O . SER A 1 145 ? -6.610 -5.712 14.062 1.00 92.00 145 SER A O 1
ATOM 1164 N N . GLU A 1 146 ? -8.708 -5.220 13.450 1.00 93.94 146 GLU A N 1
ATOM 1165 C CA . GLU A 1 146 ? -8.909 -6.390 12.581 1.00 93.94 146 GLU A CA 1
ATOM 1166 C C . GLU A 1 146 ? -8.830 -6.047 11.091 1.00 93.94 146 GLU A C 1
ATOM 1168 O O . GLU A 1 146 ? -9.091 -6.902 10.243 1.00 93.94 146 GLU A O 1
ATOM 1173 N N . VAL A 1 147 ? -8.503 -4.796 10.754 1.00 94.50 147 VAL A N 1
ATOM 1174 C CA . VAL A 1 147 ? -8.411 -4.355 9.362 1.00 94.50 147 VAL A CA 1
ATOM 1175 C C . VAL A 1 147 ? -7.277 -5.122 8.669 1.00 94.50 147 VAL A C 1
ATOM 1177 O O . VAL A 1 147 ? -6.124 -5.006 9.091 1.00 94.50 147 VAL A O 1
ATOM 1180 N N . PRO A 1 148 ? -7.567 -5.901 7.614 1.00 94.50 148 PRO A N 1
ATOM 1181 C CA . PRO A 1 148 ? -6.543 -6.601 6.854 1.00 94.50 148 PRO A CA 1
ATOM 1182 C C . PRO A 1 148 ? -5.668 -5.613 6.076 1.00 94.50 148 PRO A C 1
ATOM 1184 O O . PRO A 1 148 ? -6.053 -4.470 5.825 1.00 94.50 148 PRO A O 1
ATOM 1187 N N . GLU A 1 149 ? -4.505 -6.078 5.624 1.00 95.62 149 GLU A N 1
ATOM 1188 C CA . GLU A 1 149 ? -3.701 -5.311 4.677 1.00 95.62 149 GLU A CA 1
ATOM 1189 C C . GLU A 1 149 ? -4.469 -5.120 3.360 1.00 95.62 149 GLU A C 1
ATOM 1191 O O . GLU A 1 149 ? -4.895 -6.085 2.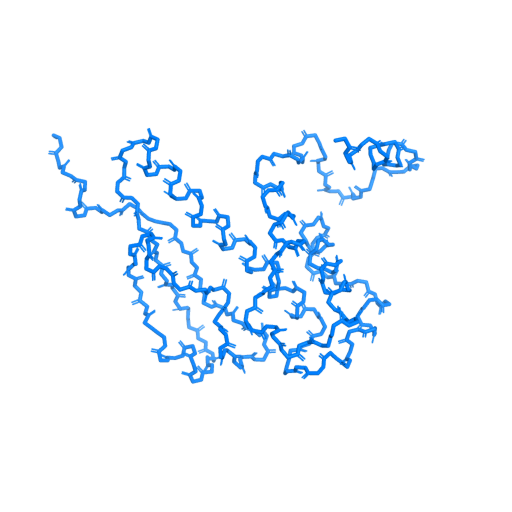720 1.00 95.62 149 GLU A O 1
ATOM 1196 N N . ILE A 1 150 ? -4.635 -3.860 2.956 1.00 95.19 150 ILE A N 1
ATOM 1197 C CA . ILE A 1 150 ? -5.188 -3.471 1.660 1.00 95.19 150 ILE A CA 1
ATOM 1198 C C . ILE A 1 150 ? -4.136 -2.603 0.965 1.00 95.19 150 ILE A C 1
ATOM 1200 O O . ILE A 1 150 ? -3.787 -1.543 1.495 1.00 95.19 150 ILE A O 1
ATOM 1204 N N . PRO A 1 151 ? -3.630 -2.989 -0.219 1.00 96.50 151 PRO A N 1
ATOM 1205 C CA . PRO A 1 151 ? -4.096 -4.033 -1.142 1.00 96.50 151 PRO A CA 1
ATOM 1206 C C . PRO A 1 151 ? -3.929 -5.475 -0.631 1.00 96.50 151 PRO A C 1
ATOM 1208 O O . PRO A 1 151 ? -2.962 -5.784 0.050 1.00 96.50 151 PRO A O 1
ATOM 1211 N N . LEU A 1 152 ? -4.853 -6.370 -1.013 1.00 96.31 152 LEU A N 1
ATOM 1212 C CA . LEU A 1 152 ? -4.777 -7.786 -0.630 1.00 96.31 152 LEU A CA 1
ATOM 1213 C C . LEU A 1 152 ? -3.554 -8.469 -1.254 1.00 96.31 152 LEU A C 1
ATOM 1215 O O . LEU A 1 152 ? -3.360 -8.378 -2.468 1.00 96.31 152 LEU A O 1
ATOM 1219 N N . ALA A 1 153 ? -2.817 -9.228 -0.441 1.00 96.50 153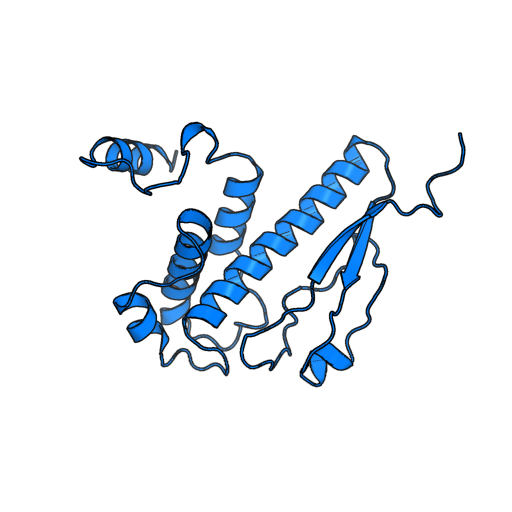 ALA A N 1
ATOM 1220 C CA . ALA A 1 153 ? -1.625 -9.980 -0.843 1.00 96.50 153 ALA A CA 1
ATOM 1221 C C . ALA A 1 153 ? -1.854 -10.864 -2.083 1.00 96.50 153 ALA A C 1
ATOM 1223 O O . ALA A 1 153 ? -1.129 -10.780 -3.074 1.00 96.50 153 ALA A O 1
ATOM 1224 N N . ASP A 1 154 ? -2.932 -11.649 -2.062 1.00 95.81 154 ASP A N 1
ATOM 1225 C CA . ASP A 1 154 ? -3.240 -12.628 -3.111 1.00 95.81 154 ASP A CA 1
ATOM 1226 C C . ASP A 1 154 ? -4.065 -12.042 -4.263 1.00 95.81 154 ASP A C 1
ATOM 1228 O O . ASP A 1 154 ? -4.622 -12.772 -5.089 1.00 95.81 154 ASP A O 1
ATOM 1232 N N . CYS A 1 155 ? -4.196 -10.714 -4.334 1.00 95.75 155 CYS A N 1
ATOM 1233 C CA . CYS A 1 155 ? -4.875 -10.082 -5.453 1.00 95.75 155 CYS A CA 1
ATOM 1234 C C . CYS A 1 155 ? -4.146 -10.408 -6.766 1.00 95.75 155 CYS A C 1
ATOM 1236 O O . CYS A 1 155 ? -2.918 -10.349 -6.857 1.00 95.75 155 CYS A O 1
ATOM 1238 N N . ARG A 1 156 ? -4.934 -10.759 -7.786 1.00 95.38 156 ARG A N 1
ATOM 1239 C CA . ARG A 1 156 ? -4.485 -11.037 -9.160 1.00 95.38 156 ARG A CA 1
ATOM 1240 C C . ARG A 1 156 ? -5.304 -10.269 -10.204 1.00 95.38 156 ARG A C 1
ATOM 1242 O O . ARG A 1 156 ? -5.430 -10.692 -11.349 1.00 95.38 156 ARG A O 1
ATOM 1249 N N . CYS A 1 157 ? -5.940 -9.168 -9.802 1.00 94.75 157 CYS A N 1
ATOM 1250 C CA . CYS A 1 157 ? -6.640 -8.286 -10.734 1.00 94.75 157 CYS A CA 1
ATOM 1251 C C . CYS A 1 157 ? -5.629 -7.616 -11.677 1.00 94.75 157 CYS A C 1
ATOM 1253 O O . CYS A 1 157 ? -4.558 -7.209 -11.239 1.00 94.75 157 CYS A O 1
ATOM 1255 N N . LYS A 1 158 ? -5.989 -7.437 -12.956 1.00 90.94 158 LYS A N 1
ATOM 1256 C CA . LYS A 1 158 ? -5.088 -6.891 -13.992 1.00 90.94 158 LYS A CA 1
ATOM 1257 C C . LYS A 1 158 ? -4.461 -5.540 -13.615 1.00 90.94 158 LYS A C 1
ATOM 1259 O O . LYS A 1 158 ? -3.302 -5.310 -13.920 1.00 90.94 158 LYS A O 1
ATOM 1264 N N . GLY A 1 159 ? -5.225 -4.673 -12.950 1.00 89.75 159 GLY A N 1
ATOM 1265 C CA . GLY A 1 159 ? -4.759 -3.380 -12.439 1.00 89.75 159 GLY A CA 1
ATOM 1266 C C . GLY A 1 159 ? -4.508 -3.374 -10.928 1.00 89.75 159 GLY A C 1
ATOM 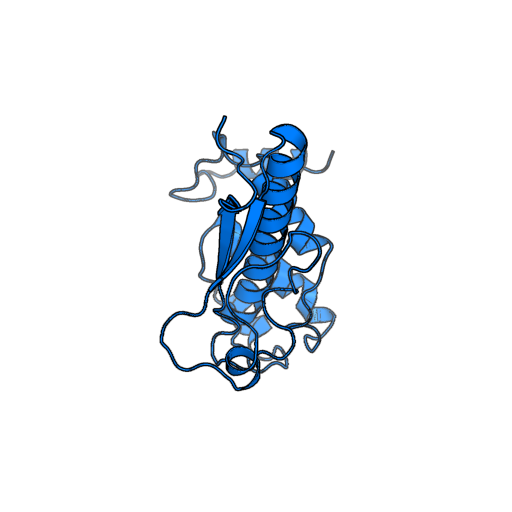1267 O O . GLY A 1 159 ? -4.653 -2.338 -10.291 1.00 89.75 159 GLY A O 1
ATOM 1268 N N . GLY A 1 160 ? -4.246 -4.518 -10.303 1.00 93.44 160 GLY A N 1
ATOM 1269 C CA . GLY A 1 160 ? -4.093 -4.604 -8.852 1.00 93.44 160 GLY A CA 1
ATOM 1270 C C . GLY A 1 160 ? -5.400 -4.458 -8.068 1.00 93.44 160 GLY A C 1
ATOM 1271 O O . GLY A 1 160 ? -6.504 -4.457 -8.619 1.00 93.44 160 GLY A O 1
ATOM 1272 N N . CYS A 1 161 ? -5.277 -4.413 -6.742 1.00 93.69 161 CYS A N 1
ATOM 1273 C CA . CYS A 1 161 ? -6.418 -4.401 -5.833 1.00 93.69 161 CYS A CA 1
ATOM 1274 C C . CYS A 1 161 ? -7.192 -3.079 -5.917 1.00 93.69 161 CYS A C 1
ATOM 1276 O O . CYS A 1 161 ? -6.614 -2.003 -5.790 1.00 93.69 161 CYS A O 1
ATOM 1278 N N . THR A 1 162 ? -8.512 -3.173 -6.072 1.00 91.44 162 THR A N 1
ATOM 1279 C CA . THR A 1 162 ? -9.442 -2.029 -6.101 1.00 91.44 162 THR A CA 1
ATOM 1280 C C . THR A 1 162 ? -10.458 -2.061 -4.957 1.00 91.44 162 THR A C 1
ATOM 1282 O O . THR A 1 162 ? -11.393 -1.262 -4.933 1.00 91.44 162 THR A O 1
ATOM 1285 N N . ILE A 1 163 ? -10.287 -2.982 -4.001 1.00 92.44 163 ILE A N 1
ATOM 1286 C CA . ILE A 1 163 ? -11.063 -2.995 -2.756 1.00 92.44 163 ILE A CA 1
ATOM 1287 C C . ILE A 1 163 ? -10.775 -1.702 -2.004 1.00 92.44 163 ILE A C 1
ATOM 1289 O O . ILE A 1 163 ? -9.614 -1.377 -1.778 1.00 92.44 163 ILE A O 1
ATOM 1293 N N . SER A 1 164 ? -11.827 -0.982 -1.626 1.00 90.56 164 SER A N 1
ATOM 1294 C CA . SER A 1 164 ? -11.718 0.325 -0.988 1.00 90.56 164 SER A CA 1
ATOM 1295 C C . SER A 1 164 ? -11.881 0.224 0.521 1.00 90.56 164 SER A C 1
ATOM 1297 O O . SER A 1 164 ? -12.628 -0.617 1.021 1.00 90.56 164 SER A O 1
ATOM 1299 N N . LEU A 1 165 ? -11.187 1.112 1.226 1.00 94.00 165 LEU A N 1
ATOM 1300 C CA . LEU A 1 165 ? -11.255 1.256 2.668 1.00 94.00 165 LEU A CA 1
ATOM 1301 C C . LEU A 1 165 ? -11.809 2.644 3.010 1.00 94.00 165 LEU A C 1
ATOM 1303 O O . LEU A 1 165 ? -11.231 3.665 2.621 1.00 94.00 165 LEU A O 1
ATOM 1307 N N . SER A 1 166 ? -12.918 2.686 3.742 1.00 92.88 166 SER A N 1
ATOM 1308 C CA . SER A 1 166 ? -13.551 3.923 4.209 1.00 92.88 166 SER A CA 1
ATOM 1309 C C . SER A 1 166 ? -13.671 3.913 5.722 1.00 92.88 166 SER A C 1
ATOM 1311 O O . SER A 1 166 ? -14.092 2.913 6.289 1.00 92.88 166 SER A O 1
ATOM 1313 N N . GLU A 1 167 ? -13.346 5.018 6.380 1.00 92.75 167 GLU A N 1
ATOM 1314 C CA . GLU A 1 167 ? -13.696 5.199 7.789 1.00 92.75 167 GLU A CA 1
ATOM 1315 C C . GLU A 1 167 ? -15.206 5.432 7.937 1.00 92.75 167 GLU A C 1
ATOM 1317 O O . GLU A 1 167 ? -15.859 5.950 7.024 1.00 92.75 167 GLU A O 1
ATOM 1322 N N . ALA A 1 168 ? -15.767 5.016 9.068 1.00 91.62 168 ALA A N 1
ATOM 1323 C CA . ALA A 1 168 ? -17.131 5.324 9.475 1.00 91.62 168 ALA A CA 1
ATOM 1324 C C . ALA A 1 168 ? -17.237 5.318 11.004 1.00 91.62 168 ALA A C 1
ATOM 1326 O O . ALA A 1 168 ? -16.475 4.632 11.684 1.00 91.62 168 ALA A O 1
ATOM 1327 N N . LEU A 1 169 ? -18.215 6.044 11.539 1.00 90.31 169 LEU A N 1
ATOM 1328 C CA . LEU A 1 169 ? -18.608 5.903 12.939 1.00 90.31 169 LEU A CA 1
ATOM 1329 C C . LEU A 1 169 ? -19.437 4.626 13.115 1.00 90.31 169 LEU A C 1
ATOM 1331 O O . LEU A 1 169 ? -20.338 4.347 12.321 1.00 90.31 169 LEU A O 1
ATOM 1335 N N . ASP A 1 170 ? -19.150 3.866 14.166 1.00 87.94 170 ASP A N 1
ATOM 1336 C CA . ASP A 1 170 ? -19.951 2.728 14.608 1.00 87.94 170 ASP A CA 1
ATOM 1337 C C . ASP A 1 170 ? -21.193 3.250 15.328 1.00 87.94 170 ASP A C 1
ATOM 1339 O O . ASP A 1 170 ? -21.216 3.435 16.545 1.00 87.94 170 ASP A O 1
ATOM 1343 N N . ILE A 1 171 ? -22.235 3.517 14.544 1.00 81.94 171 ILE A N 1
ATOM 1344 C CA . ILE A 1 171 ? -23.497 4.104 15.011 1.00 81.94 171 ILE A CA 1
ATOM 1345 C C . ILE A 1 171 ? -24.137 3.242 16.114 1.00 81.94 171 ILE A C 1
ATOM 1347 O O . ILE A 1 171 ? -24.812 3.774 16.986 1.00 81.94 171 ILE A O 1
ATOM 1351 N N . ASN A 1 172 ? -23.872 1.930 16.141 1.00 79.88 172 ASN A N 1
ATOM 1352 C CA . ASN A 1 172 ? -24.392 1.035 17.181 1.00 79.88 172 ASN A CA 1
ATOM 1353 C C . ASN A 1 172 ? -23.722 1.251 18.549 1.00 79.88 172 ASN A C 1
ATOM 1355 O O . ASN A 1 172 ? -24.260 0.823 19.568 1.00 79.88 172 ASN A O 1
ATOM 1359 N N . LYS A 1 173 ? -22.544 1.885 18.576 1.00 76.75 173 LYS A N 1
ATOM 1360 C CA . LYS A 1 173 ? -21.797 2.244 19.792 1.00 76.75 173 LYS A CA 1
ATOM 1361 C C . LYS A 1 173 ? -21.865 3.728 20.123 1.00 76.75 173 LYS A C 1
ATOM 1363 O O . LYS A 1 173 ? -21.434 4.124 21.202 1.00 76.75 173 LYS A O 1
ATOM 1368 N N . VAL A 1 174 ? -22.404 4.546 19.221 1.00 70.56 174 VAL A N 1
ATOM 1369 C CA . VAL A 1 174 ? -22.791 5.919 19.536 1.00 70.56 174 VAL A CA 1
ATOM 1370 C C . VAL A 1 174 ? -24.073 5.828 20.359 1.00 70.56 174 VAL A C 1
ATOM 1372 O O . VAL A 1 174 ? -25.178 5.851 19.827 1.00 70.56 174 VAL A O 1
ATOM 1375 N N . THR A 1 175 ? -23.936 5.641 21.671 1.00 59.50 175 THR A N 1
ATOM 1376 C CA . THR A 1 175 ? -25.066 5.771 22.593 1.00 59.50 175 THR A CA 1
ATOM 1377 C C . THR A 1 175 ? -25.682 7.153 22.416 1.00 59.50 175 THR A C 1
ATOM 1379 O O . THR A 1 175 ? -24.978 8.156 22.524 1.00 59.50 175 THR A O 1
ATOM 1382 N N . THR A 1 176 ? -26.987 7.187 22.138 1.00 48.28 176 THR A N 1
ATOM 1383 C CA . THR A 1 176 ? -27.839 8.373 22.273 1.00 48.28 176 THR A CA 1
ATOM 1384 C C . THR A 1 176 ? -27.525 9.041 23.605 1.00 48.28 176 THR A C 1
ATOM 1386 O O . THR A 1 176 ? -27.744 8.435 24.655 1.00 48.28 176 THR A O 1
ATOM 1389 N N . ILE A 1 177 ? -26.953 10.242 23.531 1.00 46.38 177 ILE A N 1
ATOM 1390 C CA . ILE A 1 177 ? -26.888 11.184 24.650 1.00 46.38 177 ILE A CA 1
ATOM 1391 C C . ILE A 1 177 ? -28.312 11.661 24.933 1.00 46.38 177 ILE A C 1
ATOM 1393 O O . ILE A 1 177 ? -29.031 11.932 23.941 1.00 46.38 177 ILE A O 1
#

pLDDT: mean 86.25, std 15.05, range [37.41, 98.25]

Radius of gyration: 18.28 Å; chains: 1; bounding box: 47×44×44 Å

Sequence (177 aa):
MCFEPVRKYQLSLPFPSGLGVDWSNFGGPREIFIINSILDDWPLILSEIQPDLKPLVRQGAICMFLWGLKLDGELRKKLASNGTHLGPDDVCRMMLFFAQNKFRIFDAKSKSEELGMPYIMKILRFEGDFCSACKKHRVGDYSLSEVPEIPLADCRCKGGCTISLSEALDINKVTTI